Protein AF-A0A257AFG9-F1 (afdb_monomer)

Solvent-accessible surface area (backbone atoms only — not comparable to full-atom values): 6854 Å² total; per-residue (Å²): 114,72,70,58,56,55,50,54,50,52,43,46,53,49,53,32,47,43,55,44,19,36,63,68,8,38,54,65,91,78,52,50,73,76,52,61,79,43,42,66,64,52,46,52,52,43,48,50,68,20,42,78,54,83,36,54,66,54,18,51,54,46,35,23,63,76,58,60,27,62,40,49,69,73,38,42,49,54,32,51,56,48,46,49,53,35,62,75,72,64,41,34,63,63,41,31,51,48,45,60,77,39,40,71,56,45,53,49,54,43,48,51,56,52,51,49,56,52,50,52,56,50,47,60,74,68,70,112

Nearest PDB structures (foldseek):
  2b5u-assembly2_C  TM=2.364E-01  e=3.763E+00  Escherichia coli
  1jch-assembly1_A  TM=2.304E-01  e=6.824E+00  Escherichia coli str. K-12 substr. W3110

Radius of gyration: 15.15 Å; Cα contacts (8 Å, |Δi|>4): 112; chains: 1; bounding box: 41×39×39 Å

Foldseek 3Di:
DVVVVVVLVVLLVLLLLLLLQLVQQAPPVPQDPVCVVCVLVQLLVQLLVLLVQLAPVSSSVSSSVSRVGDGDPVSVVSNVVSSVVCVVVVCGNVSSVSCNVCVVVSSVVSVVVVVVVVVVVVVVVVPD

Mean predicted aligned error: 4.28 Å

pLDDT: mean 92.65, std 9.71, range [48.38, 98.56]

Sequence (128 aa):
MIECEILDEHLREHAVTLINSVWHGINWDNVGSRRRMRIYDEFTNKIRSAAHSGRISKFYDKLCRSMDSNPPELWGKRALDTIKDIEENKYDLDILELILSETQYLVLLMREQNDELKTDKKQQKLGV

Secondary structure (DSSP, 8-state):
-HHHHHHHHHHHHHHHHHHHHHHHHB-GGGS-HHHHTTHHHHHHHHHHHHHTTSSHHHHHHHHHHHHTB---HHHHHHHHHHHHHHHHHT-HHHHHHHHHHHHHHHHHHHHHHHHHHHHHHHHHHTT-

Structure (mmCIF, N/CA/C/O backbone):
data_AF-A0A257AFG9-F1
#
_entry.id   AF-A0A257AFG9-F1
#
loop_
_atom_site.group_PDB
_atom_site.id
_atom_site.type_symbol
_atom_site.label_atom_id
_atom_site.label_alt_id
_atom_site.label_comp_id
_atom_site.label_asym_id
_atom_site.label_entity_id
_atom_site.label_seq_id
_atom_site.pdbx_PDB_ins_code
_atom_site.Cartn_x
_atom_site.Cartn_y
_atom_site.Cartn_z
_atom_site.occupancy
_atom_site.B_iso_or_equiv
_atom_site.auth_seq_id
_atom_site.auth_comp_id
_atom_site.auth_asym_id
_atom_site.auth_atom_id
_atom_site.pdbx_PDB_model_num
ATOM 1 N N . MET A 1 1 ? -22.936 11.730 10.218 1.00 57.38 1 MET A N 1
ATOM 2 C CA . MET A 1 1 ? -22.627 11.700 8.771 1.00 57.38 1 MET A CA 1
ATOM 3 C C . MET A 1 1 ? -21.206 12.193 8.502 1.00 57.38 1 MET A C 1
ATOM 5 O O . MET A 1 1 ? -20.490 11.478 7.833 1.00 57.38 1 MET A O 1
ATOM 9 N N . ILE A 1 2 ? -20.759 13.301 9.116 1.00 62.31 2 ILE A N 1
ATOM 10 C CA . ILE A 1 2 ? -19.368 13.807 9.016 1.00 62.31 2 ILE A CA 1
ATOM 11 C C . ILE A 1 2 ? -18.323 12.839 9.618 1.00 62.31 2 ILE A C 1
ATOM 13 O O . ILE A 1 2 ? -17.244 12.679 9.066 1.00 62.31 2 ILE A O 1
ATOM 17 N N . GLU A 1 3 ? -18.640 12.144 10.717 1.00 63.84 3 GLU A N 1
ATOM 18 C CA . GLU A 1 3 ? -17.696 11.209 11.365 1.00 63.84 3 GLU A CA 1
ATOM 19 C C . GLU A 1 3 ? -17.386 9.954 10.526 1.00 63.84 3 GLU A C 1
ATOM 21 O O . GLU A 1 3 ? -16.277 9.437 10.608 1.00 63.84 3 GLU A O 1
ATOM 26 N N . CYS A 1 4 ? -18.327 9.488 9.693 1.00 66.25 4 CYS A N 1
ATOM 27 C CA . CYS A 1 4 ? -18.098 8.334 8.814 1.00 66.25 4 CYS A CA 1
ATOM 28 C C . CYS A 1 4 ? -17.154 8.680 7.657 1.00 66.25 4 CYS A C 1
ATOM 30 O O . CYS A 1 4 ? -16.260 7.902 7.358 1.00 66.25 4 CYS A O 1
ATOM 32 N N . GLU A 1 5 ? -17.312 9.858 7.046 1.00 70.25 5 GLU A N 1
ATOM 33 C CA . GLU A 1 5 ? -16.459 10.281 5.926 1.00 70.25 5 GLU A CA 1
ATOM 34 C C . GLU A 1 5 ? -14.995 10.472 6.353 1.00 70.25 5 GLU A C 1
ATOM 36 O O . GLU A 1 5 ? -14.085 10.116 5.609 1.00 70.25 5 GLU A O 1
ATOM 41 N N . ILE A 1 6 ? -14.762 10.989 7.566 1.00 75.25 6 ILE A N 1
ATOM 42 C CA . ILE A 1 6 ? -13.410 11.166 8.121 1.00 75.25 6 ILE A CA 1
ATOM 43 C C . ILE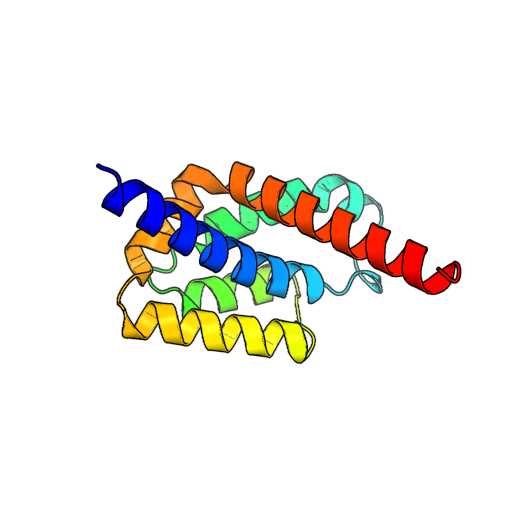 A 1 6 ? -12.748 9.812 8.392 1.00 75.25 6 ILE A C 1
ATOM 45 O O . ILE A 1 6 ? -11.560 9.644 8.115 1.00 75.25 6 ILE A O 1
ATOM 49 N N . LEU A 1 7 ? -13.505 8.852 8.932 1.00 81.19 7 LEU A N 1
ATOM 50 C CA . LEU A 1 7 ? -12.987 7.510 9.176 1.00 81.19 7 LEU A CA 1
ATOM 51 C C . LEU A 1 7 ? -12.582 6.848 7.857 1.00 81.19 7 LEU A C 1
ATOM 53 O O . LEU A 1 7 ? -11.454 6.380 7.750 1.00 81.19 7 LEU A O 1
ATOM 57 N N . ASP A 1 8 ? -13.450 6.877 6.844 1.00 87.62 8 ASP A N 1
ATOM 58 C CA . ASP A 1 8 ? -13.161 6.283 5.536 1.00 87.62 8 ASP A CA 1
ATOM 59 C C . ASP A 1 8 ? -11.896 6.873 4.901 1.00 87.62 8 ASP A C 1
ATOM 61 O O . ASP A 1 8 ? -11.079 6.134 4.352 1.00 87.62 8 ASP A O 1
ATOM 65 N N . GLU A 1 9 ? -11.691 8.188 5.011 1.00 91.62 9 GLU A N 1
ATOM 66 C CA . GLU A 1 9 ? -10.483 8.830 4.491 1.00 91.62 9 GLU A CA 1
ATOM 67 C C . GLU A 1 9 ? -9.218 8.352 5.212 1.00 91.62 9 GLU A C 1
ATOM 69 O O . GLU A 1 9 ? -8.240 7.970 4.571 1.00 91.62 9 GLU A O 1
ATOM 74 N N . HIS A 1 10 ? -9.260 8.252 6.540 1.00 93.44 10 HIS A N 1
ATOM 75 C CA . HIS A 1 10 ? -8.147 7.714 7.321 1.00 93.44 10 HIS A CA 1
ATOM 76 C C . HIS A 1 10 ? -7.827 6.252 6.951 1.00 93.44 10 HIS A C 1
ATOM 78 O O . HIS A 1 10 ? -6.665 5.865 6.796 1.00 93.44 10 HIS A O 1
ATOM 84 N N . LEU A 1 11 ? -8.858 5.424 6.741 1.00 95.31 11 LEU A N 1
ATOM 85 C CA . LEU A 1 11 ? -8.686 4.040 6.291 1.00 95.31 11 LEU A CA 1
ATOM 86 C C . LEU A 1 11 ? -8.074 3.967 4.879 1.00 95.31 11 LEU A C 1
ATOM 88 O O . LEU A 1 11 ? -7.232 3.097 4.622 1.00 95.31 11 LEU A O 1
ATOM 92 N N . ARG A 1 12 ? -8.430 4.892 3.976 1.00 96.50 12 ARG A N 1
ATOM 93 C CA . ARG A 1 12 ? -7.789 5.018 2.655 1.00 96.50 12 ARG A CA 1
ATOM 94 C C . ARG A 1 12 ? -6.326 5.405 2.773 1.00 96.50 12 ARG A C 1
ATOM 96 O O . ARG A 1 12 ? -5.497 4.769 2.125 1.00 96.50 12 ARG A O 1
ATOM 103 N N . GLU A 1 13 ? -5.986 6.394 3.594 1.00 96.31 13 GLU A N 1
ATOM 104 C CA . GLU A 1 13 ? -4.597 6.823 3.807 1.00 96.31 13 GLU A CA 1
ATOM 105 C C . GLU A 1 13 ? -3.721 5.661 4.291 1.00 96.31 13 GLU A C 1
ATOM 107 O O . GLU A 1 13 ? -2.617 5.431 3.778 1.00 96.31 13 GLU A O 1
ATOM 112 N N . HIS A 1 14 ? -4.244 4.862 5.220 1.00 97.94 14 HIS A N 1
ATOM 113 C CA . HIS A 1 14 ? -3.610 3.631 5.672 1.00 97.94 14 HIS A CA 1
ATOM 114 C C . HIS A 1 14 ? -3.428 2.618 4.543 1.00 97.94 14 HIS A C 1
ATOM 116 O O . HIS A 1 14 ? -2.313 2.139 4.313 1.00 97.94 14 HIS A O 1
ATOM 122 N N . ALA A 1 15 ? -4.492 2.315 3.798 1.00 98.00 15 ALA A N 1
ATOM 123 C CA . ALA A 1 15 ? -4.430 1.383 2.679 1.00 98.00 15 ALA A CA 1
ATOM 124 C C . ALA A 1 15 ? -3.401 1.828 1.624 1.00 98.00 15 ALA A C 1
ATOM 126 O O . ALA A 1 15 ? -2.574 1.020 1.186 1.00 98.00 15 ALA A O 1
ATOM 127 N N . VAL A 1 16 ? -3.405 3.117 1.265 1.00 98.00 16 VAL A N 1
ATOM 128 C CA . VAL A 1 16 ? -2.457 3.724 0.323 1.00 98.00 16 VAL A CA 1
ATOM 129 C C . VAL A 1 16 ? -1.029 3.628 0.852 1.00 98.00 16 VAL A C 1
ATOM 131 O O . VAL A 1 16 ? -0.138 3.237 0.100 1.00 98.00 16 VAL A O 1
ATOM 134 N N . THR A 1 17 ? -0.798 3.903 2.138 1.00 98.19 17 THR A N 1
ATOM 135 C CA . THR A 1 17 ? 0.529 3.789 2.767 1.00 98.19 17 THR A CA 1
ATOM 136 C C . THR A 1 17 ? 1.100 2.379 2.627 1.00 98.19 17 THR A C 1
ATOM 138 O O . THR A 1 17 ? 2.254 2.211 2.214 1.00 98.19 17 THR A O 1
ATOM 141 N N . LEU A 1 18 ? 0.285 1.354 2.895 1.00 98.44 18 LEU A N 1
ATOM 142 C CA . LEU A 1 18 ? 0.706 -0.041 2.786 1.00 98.44 18 LEU A CA 1
ATOM 143 C C . LEU A 1 18 ? 1.050 -0.422 1.343 1.00 98.44 18 LEU A C 1
ATOM 145 O O . LEU A 1 18 ? 2.132 -0.960 1.097 1.00 98.44 18 LEU A O 1
ATOM 149 N N . ILE A 1 19 ? 0.181 -0.120 0.373 1.00 98.31 19 ILE A N 1
ATOM 150 C CA . ILE A 1 19 ? 0.454 -0.461 -1.033 1.00 98.31 19 ILE A CA 1
ATOM 151 C C . ILE A 1 19 ? 1.618 0.360 -1.606 1.00 98.31 19 ILE A C 1
ATOM 153 O O . ILE A 1 19 ? 2.402 -0.180 -2.385 1.00 98.31 19 ILE A O 1
ATOM 157 N N . ASN A 1 20 ? 1.803 1.617 -1.186 1.00 97.69 20 ASN A N 1
ATOM 158 C CA . ASN A 1 20 ? 2.951 2.428 -1.596 1.00 97.69 20 ASN A CA 1
ATOM 159 C C . ASN A 1 20 ? 4.263 1.845 -1.087 1.00 97.69 20 ASN A C 1
ATOM 161 O O . ASN A 1 20 ? 5.252 1.841 -1.821 1.00 97.69 20 ASN A O 1
ATOM 165 N N . SER A 1 21 ? 4.278 1.341 0.147 1.00 98.25 21 SER A N 1
ATOM 166 C CA . SER A 1 21 ? 5.458 0.670 0.682 1.00 98.25 21 SER A CA 1
ATOM 167 C C . SER A 1 21 ? 5.856 -0.520 -0.192 1.00 98.25 21 SER A C 1
ATOM 169 O O . SER A 1 21 ? 7.011 -0.617 -0.611 1.00 98.25 21 SER A O 1
ATOM 171 N N . VAL A 1 22 ? 4.885 -1.363 -0.576 1.00 98.31 22 VAL A N 1
ATOM 172 C CA . VAL A 1 22 ? 5.140 -2.473 -1.508 1.00 98.31 22 VAL A CA 1
ATOM 173 C C . VAL A 1 22 ? 5.625 -1.963 -2.863 1.00 98.31 22 VAL A C 1
ATOM 175 O O . VAL A 1 22 ? 6.603 -2.468 -3.403 1.00 98.31 22 VAL A O 1
ATOM 178 N N . TRP A 1 23 ? 4.977 -0.944 -3.425 1.00 97.81 23 TRP A N 1
ATOM 179 C CA . TRP A 1 23 ? 5.349 -0.398 -4.730 1.00 97.81 23 TRP A CA 1
ATOM 180 C C . TRP A 1 23 ? 6.818 0.048 -4.788 1.00 97.81 23 TRP A C 1
ATOM 182 O O . TRP A 1 23 ? 7.531 -0.232 -5.756 1.00 97.81 23 TRP A O 1
ATOM 192 N N . HIS A 1 24 ? 7.294 0.695 -3.724 1.00 96.81 24 HIS A N 1
ATOM 193 C CA . HIS A 1 24 ? 8.682 1.139 -3.604 1.00 96.81 24 HIS A CA 1
ATOM 194 C C . HIS A 1 24 ? 9.672 0.015 -3.297 1.00 96.81 24 HIS A C 1
ATOM 196 O O . HIS A 1 24 ? 10.872 0.207 -3.485 1.00 96.81 24 HIS A O 1
ATOM 202 N N . GLY A 1 25 ? 9.191 -1.139 -2.836 1.00 97.06 25 GLY A N 1
ATOM 203 C CA . GLY A 1 25 ? 10.005 -2.327 -2.618 1.00 97.06 25 GLY A CA 1
ATOM 204 C C . GLY A 1 25 ? 10.190 -3.206 -3.849 1.00 97.06 25 GLY A C 1
ATOM 205 O O . GLY A 1 25 ? 11.039 -4.095 -3.818 1.00 97.06 25 GLY A O 1
ATOM 206 N N . ILE A 1 26 ? 9.431 -2.989 -4.929 1.00 96.50 26 ILE A N 1
ATOM 207 C CA . ILE A 1 26 ? 9.569 -3.769 -6.165 1.00 96.50 26 ILE A CA 1
ATOM 208 C C . ILE A 1 26 ? 10.993 -3.625 -6.713 1.00 96.50 26 ILE A C 1
ATOM 210 O O . ILE A 1 26 ? 11.486 -2.517 -6.935 1.00 96.50 26 ILE A O 1
ATOM 214 N N . ASN A 1 27 ? 11.636 -4.756 -7.006 1.00 92.06 27 ASN A N 1
ATOM 215 C CA . ASN A 1 27 ? 12.932 -4.777 -7.675 1.00 92.06 27 ASN A CA 1
ATOM 216 C C . ASN A 1 27 ? 12.788 -4.443 -9.172 1.00 92.06 27 ASN A C 1
ATOM 218 O O . ASN A 1 27 ? 12.753 -5.328 -10.031 1.00 92.06 27 ASN A O 1
ATOM 222 N N . TRP A 1 28 ? 12.683 -3.148 -9.484 1.00 92.62 28 TRP A N 1
ATOM 223 C CA . TRP A 1 28 ? 12.442 -2.629 -10.835 1.00 92.62 28 TRP A CA 1
ATOM 224 C C . TRP A 1 28 ? 13.511 -3.014 -11.866 1.00 92.62 28 TRP A C 1
ATOM 226 O O . TRP A 1 28 ? 13.183 -3.115 -13.055 1.00 92.62 28 TRP A O 1
ATOM 236 N N . ASP A 1 29 ? 14.741 -3.283 -11.424 1.00 90.56 29 ASP A N 1
ATOM 237 C CA . ASP A 1 29 ? 15.849 -3.716 -12.285 1.00 90.56 29 ASP A CA 1
ATOM 238 C C . ASP A 1 29 ? 15.581 -5.102 -12.889 1.00 90.56 29 ASP A C 1
ATOM 240 O O . ASP A 1 29 ? 15.896 -5.355 -14.053 1.00 90.56 29 ASP A O 1
ATOM 244 N N . ASN A 1 30 ? 14.886 -5.965 -12.143 1.00 90.12 30 ASN A N 1
ATOM 245 C CA . ASN A 1 30 ? 14.511 -7.313 -12.572 1.00 90.12 30 ASN A CA 1
ATOM 246 C C . ASN A 1 30 ? 13.140 -7.383 -13.270 1.00 90.12 30 ASN A C 1
ATOM 248 O O . ASN A 1 30 ? 12.744 -8.435 -13.782 1.00 90.12 30 ASN A O 1
ATOM 252 N N . VAL A 1 31 ? 12.389 -6.278 -13.338 1.00 92.50 31 VAL A N 1
ATOM 253 C CA . VAL A 1 31 ? 11.086 -6.250 -14.020 1.00 92.50 31 VAL A CA 1
ATOM 254 C C . VAL A 1 31 ? 11.290 -6.070 -15.525 1.00 92.50 31 VAL A C 1
ATOM 256 O O . VAL A 1 31 ? 11.547 -4.974 -16.003 1.00 92.50 31 VAL A O 1
ATOM 259 N N . GLY A 1 32 ? 11.112 -7.127 -16.319 1.00 93.75 32 GLY A N 1
ATOM 260 C CA . GLY A 1 32 ? 11.222 -7.041 -17.783 1.00 93.75 32 GLY A CA 1
ATOM 261 C C . GLY A 1 32 ? 10.249 -6.039 -18.437 1.00 93.75 32 GLY A C 1
ATOM 262 O O . GLY A 1 32 ? 9.163 -5.764 -17.923 1.00 93.75 32 GLY A O 1
ATOM 263 N N . SER A 1 33 ? 10.595 -5.528 -19.626 1.00 92.69 33 SER A N 1
ATOM 264 C CA . SER A 1 33 ? 9.813 -4.501 -20.350 1.00 92.69 33 SER A CA 1
ATOM 265 C C . SER A 1 33 ? 8.347 -4.882 -20.588 1.00 92.69 33 SER A C 1
ATOM 267 O O . SER A 1 33 ? 7.461 -4.048 -20.411 1.00 92.69 33 SER A O 1
ATOM 269 N N . ARG A 1 34 ? 8.067 -6.150 -20.920 1.00 92.88 34 ARG A N 1
ATOM 270 C CA . ARG A 1 34 ? 6.691 -6.653 -21.086 1.00 92.88 34 ARG A CA 1
ATOM 271 C C . ARG A 1 34 ? 5.876 -6.586 -19.797 1.00 92.88 34 ARG A C 1
ATOM 273 O O . ARG A 1 34 ? 4.706 -6.223 -19.852 1.00 92.88 34 ARG A O 1
ATOM 280 N N . ARG A 1 35 ? 6.493 -6.914 -18.657 1.00 93.75 35 ARG A N 1
ATOM 281 C CA . ARG A 1 35 ? 5.848 -6.843 -17.341 1.00 93.75 35 ARG A CA 1
ATOM 282 C C . ARG A 1 35 ? 5.600 -5.389 -16.948 1.00 93.75 35 ARG A C 1
ATOM 284 O O . ARG A 1 35 ? 4.494 -5.071 -16.536 1.00 93.75 35 ARG A O 1
ATOM 291 N N . ARG A 1 36 ? 6.561 -4.487 -17.198 1.00 94.00 36 ARG A N 1
ATOM 292 C CA . ARG A 1 36 ? 6.399 -3.040 -16.952 1.00 94.00 36 ARG A CA 1
ATOM 293 C C . ARG A 1 36 ? 5.161 -2.445 -17.627 1.00 94.00 36 ARG A C 1
ATOM 295 O O . ARG A 1 36 ? 4.480 -1.642 -17.008 1.00 94.00 36 ARG A O 1
ATOM 302 N N . MET A 1 37 ? 4.824 -2.870 -18.846 1.00 93.06 37 MET A N 1
ATOM 303 C CA . MET A 1 37 ? 3.618 -2.385 -19.539 1.00 93.06 37 MET A CA 1
ATOM 304 C C . MET A 1 37 ? 2.303 -2.778 -18.849 1.00 93.06 37 MET A C 1
ATOM 306 O O . MET A 1 37 ? 1.295 -2.117 -19.061 1.00 93.06 37 MET A O 1
ATOM 310 N N . ARG A 1 38 ? 2.302 -3.853 -18.053 1.00 95.81 38 ARG A N 1
ATOM 311 C CA . ARG A 1 38 ? 1.110 -4.413 -17.392 1.00 95.81 38 ARG A CA 1
ATOM 312 C C . ARG A 1 38 ? 1.202 -4.365 -15.868 1.00 95.81 38 ARG A C 1
ATOM 314 O O . ARG A 1 38 ? 0.377 -4.967 -15.190 1.00 95.81 38 ARG A O 1
ATOM 321 N N . ILE A 1 39 ? 2.213 -3.686 -15.322 1.00 95.50 39 ILE A N 1
ATOM 322 C CA . ILE A 1 39 ? 2.544 -3.789 -13.898 1.00 95.50 39 ILE A CA 1
ATOM 323 C C . ILE A 1 39 ? 1.438 -3.222 -13.012 1.00 95.50 39 ILE A C 1
ATOM 325 O O . ILE A 1 39 ? 1.197 -3.760 -11.943 1.00 95.50 39 ILE A O 1
ATOM 329 N N . TYR A 1 40 ? 0.730 -2.184 -13.465 1.00 95.81 40 TYR A N 1
ATOM 330 C CA . TYR A 1 40 ? -0.402 -1.630 -12.726 1.00 95.81 40 TYR A CA 1
ATOM 331 C C . TYR A 1 40 ? -1.569 -2.616 -12.659 1.00 95.81 40 TYR A C 1
ATOM 333 O O . TYR A 1 40 ? -2.080 -2.860 -11.571 1.00 95.81 40 TYR A O 1
ATOM 341 N N . ASP A 1 41 ? -1.927 -3.251 -13.779 1.00 96.31 41 ASP A N 1
ATOM 342 C CA . ASP A 1 41 ? -2.982 -4.272 -13.806 1.00 96.31 41 ASP A CA 1
ATOM 343 C C . ASP A 1 41 ? -2.598 -5.488 -12.955 1.00 96.31 41 ASP A C 1
ATOM 345 O O . ASP A 1 41 ? -3.413 -6.031 -12.206 1.00 96.31 41 ASP A O 1
ATOM 349 N N . GLU A 1 42 ? -1.335 -5.917 -13.046 1.00 97.00 42 GLU A N 1
ATOM 350 C CA . GLU A 1 42 ? -0.788 -6.969 -12.193 1.00 97.00 42 GLU A CA 1
ATOM 351 C C . GLU A 1 42 ? -0.921 -6.581 -10.717 1.00 97.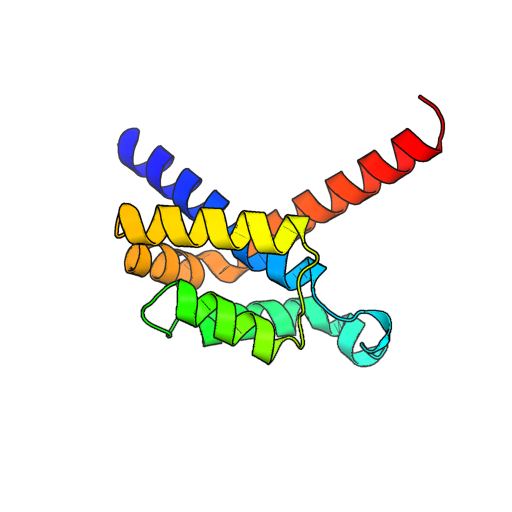00 42 GLU A C 1
ATOM 353 O O . GLU A 1 42 ? -1.481 -7.346 -9.934 1.00 97.00 42 GLU A O 1
ATOM 358 N N . PHE A 1 43 ? -0.476 -5.378 -10.354 1.00 97.88 43 PHE A N 1
ATOM 359 C CA . PHE A 1 43 ? -0.480 -4.884 -8.985 1.00 97.88 43 PHE A CA 1
ATOM 360 C C . PHE A 1 43 ? -1.897 -4.782 -8.413 1.00 97.88 43 PHE A C 1
ATOM 362 O O . PHE A 1 43 ? -2.155 -5.326 -7.342 1.00 97.88 43 PHE A O 1
ATOM 369 N N . THR A 1 44 ? -2.848 -4.203 -9.154 1.00 97.94 44 T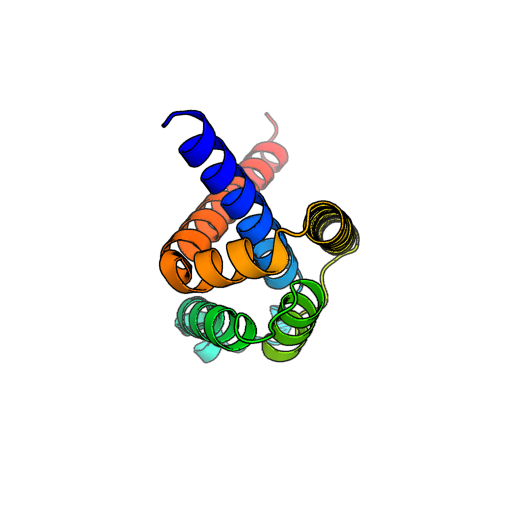HR A N 1
ATOM 370 C CA . THR A 1 44 ? -4.268 -4.151 -8.764 1.00 97.94 44 THR A CA 1
ATOM 371 C C . THR A 1 44 ? -4.833 -5.548 -8.496 1.00 97.94 44 THR A C 1
ATOM 373 O O . THR A 1 44 ? -5.509 -5.766 -7.489 1.00 97.94 44 THR A O 1
ATOM 376 N N . ASN A 1 45 ? -4.523 -6.528 -9.349 1.00 97.88 45 ASN A N 1
ATOM 377 C CA . ASN A 1 45 ? -4.975 -7.906 -9.152 1.00 97.88 45 ASN A CA 1
ATOM 378 C C . ASN A 1 45 ? -4.326 -8.570 -7.928 1.00 97.88 45 ASN A C 1
ATOM 380 O O . ASN A 1 45 ? -4.991 -9.313 -7.200 1.00 97.88 45 ASN A O 1
ATOM 384 N N . LYS A 1 46 ? -3.038 -8.304 -7.674 1.00 98.25 46 LYS A N 1
ATOM 385 C CA . LYS A 1 46 ? -2.341 -8.814 -6.486 1.00 98.25 46 LYS A CA 1
ATOM 386 C C . LYS A 1 46 ? -2.877 -8.204 -5.196 1.00 98.25 46 LYS A C 1
ATOM 388 O O . LYS A 1 46 ? -3.075 -8.959 -4.247 1.00 98.25 46 LYS A O 1
ATOM 393 N N . ILE A 1 47 ? -3.187 -6.905 -5.178 1.00 98.44 47 ILE A N 1
ATOM 394 C CA . ILE A 1 47 ? -3.823 -6.240 -4.031 1.00 98.44 47 ILE A CA 1
ATOM 395 C C . ILE A 1 47 ? -5.156 -6.923 -3.704 1.00 98.44 47 ILE A C 1
ATOM 397 O O . ILE A 1 47 ? -5.327 -7.404 -2.584 1.00 98.44 47 ILE A O 1
ATOM 401 N N . ARG A 1 48 ? -6.058 -7.071 -4.688 1.00 97.44 48 ARG A N 1
ATOM 402 C CA . ARG A 1 48 ? -7.354 -7.754 -4.486 1.00 97.44 48 ARG A CA 1
ATOM 403 C C . ARG A 1 48 ? -7.182 -9.167 -3.940 1.00 97.44 48 ARG A C 1
ATOM 405 O O . ARG A 1 48 ? -7.805 -9.545 -2.955 1.00 97.44 48 ARG A O 1
ATOM 412 N N . SER A 1 49 ? -6.294 -9.953 -4.549 1.00 97.69 49 SER A N 1
ATOM 413 C CA . SER A 1 49 ? -6.041 -11.330 -4.110 1.00 97.69 49 SER A CA 1
ATOM 414 C C . SER A 1 49 ? -5.444 -11.407 -2.698 1.00 97.69 49 SER A C 1
ATOM 416 O O . SER A 1 49 ? -5.704 -12.362 -1.955 1.00 97.69 49 SER A O 1
ATOM 418 N N . ALA A 1 50 ? -4.627 -10.427 -2.311 1.00 98.19 50 ALA A N 1
ATOM 419 C CA . ALA A 1 50 ? -4.048 -10.357 -0.979 1.00 98.19 50 ALA A CA 1
ATOM 420 C C . ALA A 1 50 ? -5.083 -9.968 0.085 1.00 98.19 50 ALA A C 1
ATOM 422 O O . ALA A 1 50 ? -4.998 -10.488 1.196 1.00 98.19 50 ALA A O 1
ATOM 423 N N . ALA A 1 51 ? -6.060 -9.117 -0.252 1.00 97.81 51 ALA A N 1
ATOM 424 C CA . ALA A 1 51 ? -7.028 -8.548 0.693 1.00 97.81 51 ALA A CA 1
ATOM 425 C C . ALA A 1 51 ? -7.957 -9.590 1.344 1.00 97.81 51 ALA A C 1
ATOM 427 O O . ALA A 1 51 ? -8.464 -9.391 2.442 1.00 97.81 51 ALA A O 1
ATOM 428 N N . HIS A 1 52 ? -8.090 -10.777 0.750 1.00 96.25 52 HIS A N 1
ATOM 429 C CA . HIS A 1 52 ? -8.806 -11.908 1.354 1.00 96.25 52 HIS A CA 1
ATOM 430 C C . HIS A 1 52 ? -8.042 -12.607 2.507 1.00 96.25 52 HIS A C 1
ATOM 432 O O . HIS A 1 52 ? -8.333 -13.756 2.836 1.00 96.25 52 HIS A O 1
ATOM 438 N N . SER A 1 53 ? -7.023 -11.977 3.102 1.00 93.56 53 SER A N 1
ATOM 439 C CA . SER A 1 53 ? -6.187 -12.561 4.165 1.00 93.56 53 SER A CA 1
ATOM 440 C C . SER A 1 53 ? -6.855 -12.602 5.547 1.00 93.56 53 SER A C 1
ATOM 442 O O . SER A 1 53 ? -6.410 -13.368 6.408 1.00 93.56 53 SER A O 1
ATOM 444 N N . GLY A 1 54 ? -7.863 -11.753 5.778 1.00 91.88 54 GLY A N 1
ATOM 445 C CA . GLY A 1 54 ? -8.560 -11.586 7.060 1.00 91.88 54 GLY A CA 1
ATOM 446 C C . GLY A 1 54 ? -7.745 -10.917 8.176 1.00 91.88 54 GLY A C 1
ATOM 447 O O . GLY A 1 54 ? -8.238 -10.817 9.294 1.00 91.88 54 GLY A O 1
ATOM 448 N N . ARG A 1 55 ? -6.498 -10.506 7.904 1.00 96.75 55 ARG A N 1
ATOM 449 C CA . ARG A 1 55 ? -5.645 -9.685 8.787 1.00 96.75 55 ARG A CA 1
ATOM 450 C C . ARG A 1 55 ? -4.745 -8.787 7.953 1.00 96.75 55 ARG A C 1
ATOM 452 O O . ARG A 1 55 ? -4.199 -9.257 6.944 1.00 96.75 55 ARG A O 1
ATOM 459 N N . ILE A 1 56 ? -4.536 -7.552 8.391 1.00 98.00 56 ILE A N 1
ATOM 460 C CA . ILE A 1 56 ? -3.798 -6.555 7.617 1.00 98.00 56 ILE A CA 1
ATOM 461 C C . ILE A 1 56 ? -2.311 -6.906 7.477 1.00 98.00 56 ILE A C 1
ATOM 463 O O . ILE A 1 56 ? -1.758 -6.832 6.379 1.00 98.00 56 ILE A O 1
ATOM 467 N N . SER A 1 57 ? -1.683 -7.423 8.535 1.00 97.88 57 SER A N 1
ATOM 468 C CA . SER A 1 57 ? -0.295 -7.908 8.508 1.00 97.88 57 SER A CA 1
ATOM 469 C C . SER A 1 57 ? -0.106 -9.036 7.487 1.00 97.88 57 SER A C 1
ATOM 471 O O . SER A 1 57 ? 0.805 -9.005 6.658 1.00 97.88 57 SER A O 1
ATOM 473 N N . LYS A 1 58 ? -1.042 -9.994 7.446 1.00 98.31 58 LYS A N 1
ATOM 474 C CA . LYS A 1 58 ? -1.041 -11.071 6.440 1.00 98.31 58 LYS A CA 1
ATOM 475 C C . LYS A 1 58 ? -1.292 -10.562 5.021 1.00 98.31 58 LYS A C 1
ATOM 477 O O . LYS A 1 58 ? -0.757 -11.142 4.076 1.00 98.31 58 LYS A O 1
ATOM 482 N N . PHE A 1 59 ? -2.129 -9.536 4.862 1.00 98.56 59 PHE A N 1
ATOM 483 C CA . PHE A 1 59 ? -2.352 -8.883 3.571 1.00 98.56 59 PHE A CA 1
ATOM 484 C C . PHE A 1 59 ? -1.038 -8.302 3.048 1.00 98.56 59 PHE A C 1
ATOM 486 O O . PHE A 1 59 ? -0.626 -8.634 1.935 1.00 98.56 59 PHE A O 1
ATOM 493 N N . TYR A 1 60 ? -0.357 -7.513 3.879 1.00 98.56 60 TYR A N 1
ATOM 494 C CA . TYR A 1 60 ? 0.893 -6.855 3.524 1.00 98.56 60 TYR A CA 1
ATOM 495 C C . TYR A 1 60 ? 1.990 -7.866 3.166 1.00 98.56 60 TYR A C 1
ATOM 497 O O . TYR A 1 60 ? 2.569 -7.791 2.082 1.00 98.56 60 TYR A O 1
ATOM 505 N N . ASP A 1 61 ? 2.195 -8.890 4.000 1.00 98.38 61 ASP A N 1
ATOM 506 C CA . ASP A 1 61 ? 3.169 -9.958 3.742 1.00 98.38 61 ASP A CA 1
ATOM 507 C C . ASP A 1 61 ? 2.897 -10.693 2.425 1.00 98.38 61 ASP A C 1
ATOM 509 O O . ASP A 1 61 ? 3.809 -10.967 1.636 1.00 98.38 61 ASP A O 1
ATOM 513 N N . LYS A 1 62 ? 1.627 -11.031 2.170 1.00 98.38 62 LYS A N 1
ATOM 514 C CA . LYS A 1 62 ? 1.218 -11.727 0.947 1.00 98.38 62 LYS A CA 1
ATOM 515 C C . LYS A 1 62 ? 1.437 -10.846 -0.279 1.00 98.38 62 LYS A C 1
ATOM 517 O O . LYS A 1 62 ? 1.907 -11.349 -1.301 1.00 98.38 62 LYS A O 1
ATOM 522 N N . LEU A 1 63 ? 1.136 -9.553 -0.175 1.00 98.44 63 LEU A N 1
ATOM 523 C CA . LEU A 1 63 ? 1.323 -8.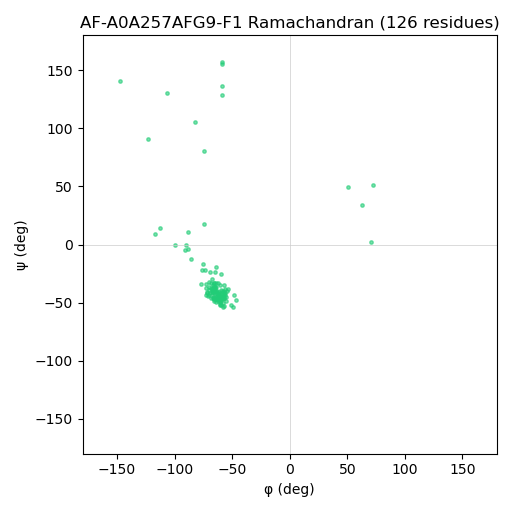601 -1.258 1.00 98.44 63 LEU A CA 1
ATOM 524 C C . LEU A 1 63 ? 2.815 -8.415 -1.581 1.00 98.44 63 LEU A C 1
ATOM 526 O O . LEU A 1 63 ? 3.186 -8.609 -2.741 1.00 98.44 63 LEU A O 1
ATOM 530 N N . CYS A 1 64 ? 3.666 -8.181 -0.573 1.00 98.19 64 CYS A N 1
ATOM 531 C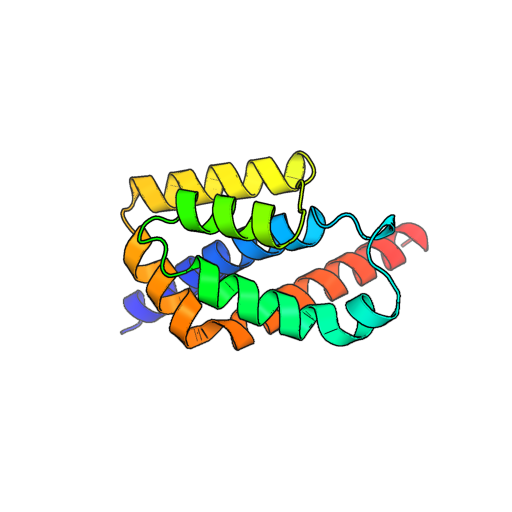 CA . CYS A 1 64 ? 5.128 -8.109 -0.715 1.00 98.19 64 CYS A CA 1
ATOM 532 C C . CYS A 1 64 ? 5.695 -9.328 -1.449 1.00 98.19 64 CYS A C 1
ATOM 534 O O . CYS A 1 64 ? 6.375 -9.182 -2.464 1.00 98.19 64 CYS A O 1
ATOM 536 N N . ARG A 1 65 ? 5.345 -10.540 -0.998 1.00 97.44 65 ARG A N 1
ATOM 537 C CA . ARG A 1 65 ? 5.791 -11.790 -1.639 1.00 97.44 65 ARG A CA 1
ATOM 538 C C . ARG A 1 65 ? 5.302 -11.909 -3.077 1.00 97.44 65 ARG A C 1
ATOM 540 O O . ARG A 1 65 ? 6.053 -12.316 -3.954 1.00 97.44 65 ARG A O 1
ATOM 547 N N . SER A 1 66 ? 4.041 -11.563 -3.331 1.00 96.50 66 SER A N 1
ATOM 548 C CA . SER A 1 66 ? 3.445 -11.705 -4.662 1.00 96.50 66 SER A CA 1
ATOM 549 C C . SER A 1 66 ? 4.016 -10.741 -5.703 1.00 96.50 66 SER A C 1
ATOM 551 O O . SER A 1 66 ? 3.937 -11.034 -6.896 1.00 96.50 66 SER A O 1
ATOM 553 N N . MET A 1 67 ? 4.577 -9.619 -5.245 1.00 96.3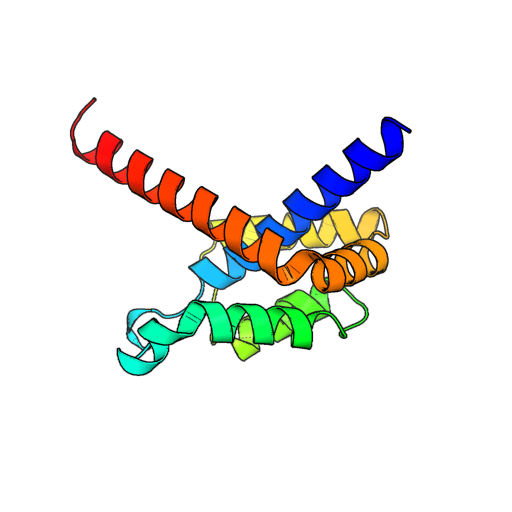8 67 MET A N 1
ATOM 554 C CA . MET A 1 67 ? 5.191 -8.590 -6.079 1.00 96.38 67 MET A CA 1
ATOM 555 C C . MET A 1 67 ? 6.716 -8.676 -6.133 1.00 96.38 67 MET A C 1
ATOM 557 O O . MET A 1 67 ? 7.316 -7.882 -6.854 1.00 96.38 67 MET A O 1
ATOM 561 N N . ASP A 1 68 ? 7.324 -9.639 -5.430 1.00 95.19 68 ASP A N 1
ATOM 562 C CA . ASP A 1 68 ? 8.777 -9.716 -5.230 1.00 95.19 68 ASP A CA 1
ATOM 563 C C . ASP A 1 68 ? 9.339 -8.376 -4.723 1.00 95.19 68 ASP A C 1
ATOM 565 O O . ASP A 1 68 ? 10.246 -7.770 -5.296 1.00 95.19 68 ASP A O 1
ATOM 569 N N . SER A 1 69 ? 8.682 -7.857 -3.683 1.00 96.88 69 SER A N 1
ATOM 570 C CA . SER A 1 69 ? 8.950 -6.543 -3.115 1.00 96.88 69 SER A CA 1
ATOM 571 C C . SER A 1 69 ? 9.667 -6.655 -1.775 1.00 96.88 69 SER A C 1
ATOM 573 O O . SER A 1 69 ? 9.182 -7.322 -0.859 1.00 96.88 69 SER A O 1
ATOM 575 N N . ASN A 1 70 ? 10.761 -5.907 -1.642 1.00 96.62 70 ASN A N 1
ATOM 576 C CA . ASN A 1 70 ? 11.486 -5.679 -0.399 1.00 96.62 70 ASN A CA 1
ATOM 577 C C . ASN A 1 70 ? 11.569 -4.165 -0.112 1.00 96.62 70 ASN A C 1
ATOM 579 O O . ASN A 1 70 ? 12.481 -3.499 -0.610 1.00 96.62 70 ASN A O 1
ATOM 583 N N . PRO A 1 71 ? 10.599 -3.596 0.628 1.00 95.44 71 PRO A N 1
ATOM 584 C CA . PRO A 1 71 ? 10.511 -2.155 0.854 1.00 95.44 71 PRO A CA 1
ATOM 585 C C . PRO A 1 71 ? 11.765 -1.574 1.528 1.00 95.44 71 PRO A C 1
ATOM 587 O O . PRO A 1 71 ? 12.252 -2.151 2.502 1.00 95.44 71 PRO A O 1
ATOM 590 N N . PRO A 1 72 ? 12.280 -0.415 1.068 1.00 95.00 72 PRO A N 1
ATOM 591 C CA . PRO A 1 72 ? 13.367 0.289 1.746 1.00 95.00 72 PRO A CA 1
ATOM 592 C C . PRO A 1 72 ? 12.994 0.670 3.182 1.00 95.00 72 PRO A C 1
ATOM 594 O O . PRO A 1 72 ? 11.817 0.863 3.477 1.00 95.00 72 PRO A O 1
ATOM 597 N N . GLU A 1 73 ? 13.991 0.882 4.045 1.00 94.81 73 GLU A N 1
ATOM 598 C CA . GLU A 1 73 ? 13.808 1.114 5.490 1.00 94.81 73 GLU A CA 1
ATOM 599 C C . GLU A 1 73 ? 12.712 2.138 5.825 1.00 94.81 73 GLU A C 1
ATOM 601 O O . GLU A 1 73 ? 11.831 1.850 6.631 1.00 94.81 73 GLU A O 1
ATOM 606 N N . LEU A 1 74 ? 12.709 3.304 5.168 1.00 95.12 74 LEU A N 1
ATOM 607 C CA . LEU A 1 74 ? 11.708 4.349 5.412 1.00 95.12 74 LEU A CA 1
ATOM 608 C C . LEU A 1 74 ? 10.276 3.878 5.105 1.00 95.12 74 LEU A C 1
ATOM 610 O O . LEU A 1 74 ? 9.358 4.148 5.877 1.00 95.12 74 LEU A O 1
ATOM 614 N N . TRP A 1 75 ? 10.087 3.192 3.979 1.00 96.12 75 TRP A N 1
ATOM 615 C CA . TRP A 1 75 ? 8.783 2.692 3.542 1.00 96.12 75 TRP A CA 1
ATOM 616 C C . TRP A 1 75 ? 8.332 1.504 4.388 1.00 96.12 75 TRP A C 1
ATOM 618 O O . TRP A 1 75 ? 7.195 1.481 4.854 1.00 96.12 75 TRP A O 1
ATOM 628 N N . GLY A 1 76 ? 9.253 0.577 4.663 1.00 96.25 76 GLY A N 1
ATOM 629 C CA . GLY A 1 76 ? 9.017 -0.563 5.539 1.00 96.25 76 GLY A CA 1
ATOM 630 C C . GLY A 1 76 ? 8.616 -0.128 6.945 1.00 96.25 76 GLY A C 1
ATOM 631 O O . GLY A 1 76 ? 7.619 -0.618 7.463 1.00 96.25 76 GLY A O 1
ATOM 632 N N . LYS A 1 77 ? 9.325 0.844 7.534 1.00 97.50 77 LYS A N 1
ATOM 633 C CA . LYS A 1 77 ? 8.988 1.388 8.855 1.00 97.50 77 LYS A CA 1
ATOM 634 C C . LYS A 1 77 ? 7.596 2.017 8.871 1.00 97.50 77 LYS A C 1
ATOM 636 O O . LYS A 1 77 ? 6.800 1.659 9.728 1.00 97.50 77 LYS A O 1
ATOM 641 N N . ARG A 1 78 ? 7.283 2.889 7.903 1.00 97.12 78 ARG A N 1
ATOM 642 C CA . ARG A 1 78 ? 5.944 3.499 7.789 1.00 97.12 78 ARG A CA 1
ATOM 643 C C . ARG A 1 78 ? 4.848 2.440 7.709 1.00 97.12 78 ARG A C 1
ATOM 645 O O . ARG A 1 78 ? 3.861 2.548 8.418 1.00 97.12 78 ARG A O 1
ATOM 652 N N . ALA A 1 79 ? 5.042 1.398 6.902 1.00 97.94 79 ALA A N 1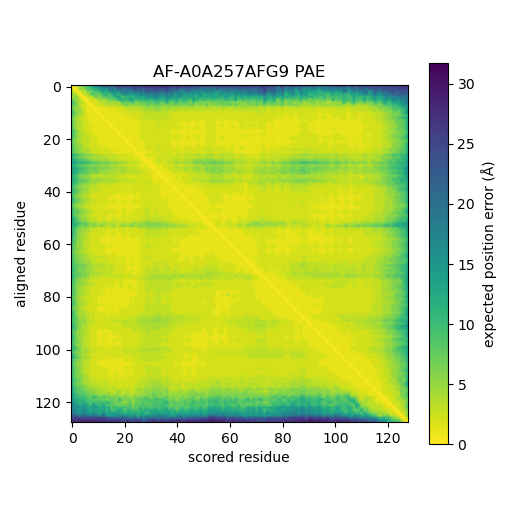
ATOM 653 C CA . ALA A 1 79 ? 4.071 0.315 6.802 1.00 97.94 79 ALA A CA 1
ATOM 654 C C . ALA A 1 79 ? 3.903 -0.458 8.118 1.00 97.94 79 ALA A C 1
ATOM 656 O O . ALA A 1 79 ? 2.779 -0.795 8.471 1.00 97.94 79 ALA A O 1
ATOM 657 N N . LEU A 1 80 ? 4.987 -0.723 8.855 1.00 98.06 80 LEU A N 1
ATOM 658 C CA . LEU A 1 80 ? 4.912 -1.386 10.161 1.00 98.06 80 LEU A CA 1
ATOM 659 C C . LEU A 1 80 ? 4.195 -0.524 11.206 1.00 98.06 80 LEU A C 1
ATOM 661 O O . LEU A 1 80 ? 3.369 -1.049 11.948 1.00 98.06 80 LEU A O 1
ATOM 665 N N . ASP A 1 81 ? 4.472 0.781 11.231 1.00 98.25 81 ASP A N 1
ATOM 666 C CA . ASP A 1 81 ? 3.789 1.731 12.114 1.00 98.25 81 ASP A CA 1
ATOM 667 C C . ASP A 1 81 ? 2.283 1.788 11.781 1.00 98.25 81 ASP A C 1
ATOM 669 O O . ASP A 1 81 ? 1.451 1.690 12.680 1.00 98.25 81 ASP A O 1
ATOM 673 N N . THR A 1 82 ? 1.920 1.832 10.492 1.00 98.19 82 THR A N 1
ATOM 674 C CA . THR A 1 82 ? 0.521 1.769 10.032 1.00 98.19 82 THR A CA 1
ATOM 675 C C . THR A 1 82 ? -0.155 0.442 10.384 1.00 98.19 82 THR A C 1
ATOM 677 O O . THR A 1 82 ? -1.276 0.447 10.876 1.00 98.19 82 THR A O 1
ATOM 680 N N . ILE A 1 83 ? 0.501 -0.707 10.174 1.00 98.38 83 ILE A N 1
ATOM 681 C CA . ILE A 1 83 ? -0.049 -2.022 10.557 1.00 98.38 83 ILE A CA 1
ATOM 682 C C . ILE A 1 83 ? -0.346 -2.057 12.054 1.00 98.38 83 ILE A C 1
ATOM 684 O O . ILE A 1 83 ? -1.414 -2.515 12.450 1.00 98.38 83 ILE A O 1
ATOM 688 N N . LYS A 1 84 ? 0.582 -1.553 12.872 1.00 98.12 84 LYS A N 1
ATOM 689 C CA . LYS A 1 84 ? 0.409 -1.497 14.320 1.00 98.12 84 LYS A CA 1
ATOM 690 C C . LYS A 1 84 ? -0.811 -0.659 14.704 1.00 98.12 84 LYS A C 1
ATOM 692 O O . LYS A 1 84 ? -1.617 -1.131 15.498 1.00 98.12 84 LYS A O 1
ATOM 697 N N . ASP A 1 85 ? -0.968 0.531 14.127 1.00 97.56 85 ASP A N 1
ATOM 698 C CA . ASP A 1 85 ? -2.124 1.389 14.410 1.00 97.56 85 ASP A CA 1
ATOM 699 C C . ASP A 1 85 ? -3.456 0.717 14.022 1.00 97.56 85 ASP A C 1
ATOM 701 O O . ASP A 1 85 ? -4.410 0.710 14.800 1.00 97.56 85 ASP A O 1
ATOM 705 N N . ILE A 1 86 ? -3.504 0.056 12.862 1.00 97.38 86 ILE A N 1
ATOM 706 C CA . ILE A 1 86 ? -4.689 -0.686 12.406 1.00 97.38 86 ILE A CA 1
ATOM 707 C C . ILE A 1 86 ? -5.049 -1.811 13.379 1.00 97.38 86 ILE A C 1
ATOM 709 O O . ILE A 1 86 ? -6.219 -1.960 13.736 1.00 97.38 86 ILE A O 1
ATOM 713 N N . GLU A 1 87 ? -4.058 -2.598 13.807 1.00 96.75 87 GLU A N 1
ATOM 714 C CA . GLU A 1 87 ? -4.262 -3.730 14.716 1.00 96.75 87 GLU A CA 1
ATOM 715 C C . GLU A 1 87 ? -4.665 -3.256 16.129 1.00 96.75 87 GLU A C 1
ATOM 717 O O . GLU A 1 87 ? -5.532 -3.867 16.761 1.00 96.75 87 GLU A O 1
ATOM 722 N N . GLU A 1 88 ? -4.097 -2.147 16.620 1.00 96.94 88 GLU A N 1
ATOM 723 C CA . GLU A 1 88 ? -4.448 -1.544 17.916 1.00 96.94 88 GLU A CA 1
ATOM 724 C C . GLU A 1 88 ? -5.887 -1.007 17.930 1.00 96.94 88 GLU A C 1
ATOM 726 O O . GLU A 1 88 ? -6.620 -1.222 18.902 1.00 96.94 88 GLU A O 1
ATOM 731 N N . ASN A 1 89 ? -6.322 -0.384 16.832 1.00 95.75 89 ASN A N 1
ATOM 732 C CA . ASN A 1 89 ? -7.676 0.151 16.687 1.00 95.75 89 ASN A CA 1
ATOM 733 C C . ASN A 1 89 ? -8.699 -0.865 16.142 1.00 95.75 89 ASN A C 1
ATOM 735 O O . ASN A 1 89 ? -9.893 -0.574 16.109 1.00 95.75 89 ASN A O 1
ATOM 739 N N . LYS A 1 90 ? -8.260 -2.081 15.787 1.00 95.31 90 LYS A N 1
ATOM 740 C CA . LYS A 1 90 ? -9.089 -3.188 15.268 1.00 95.31 90 LYS A CA 1
ATOM 741 C C . LYS A 1 90 ? -9.783 -2.889 13.932 1.00 95.31 90 LYS A C 1
ATOM 743 O O . LYS A 1 90 ? -10.865 -3.415 13.681 1.00 95.31 90 LYS A O 1
ATOM 748 N N . TYR A 1 91 ? -9.138 -2.118 13.059 1.00 95.31 91 TYR A N 1
ATOM 749 C CA . TYR A 1 91 ? -9.667 -1.766 11.732 1.00 95.31 91 TYR A CA 1
ATOM 750 C C . TYR A 1 91 ? -9.303 -2.771 10.626 1.00 95.31 91 TYR A C 1
ATOM 752 O O . TYR A 1 91 ? -9.494 -2.484 9.446 1.00 95.31 91 TYR A O 1
ATOM 760 N N . ASP A 1 92 ? -8.764 -3.949 10.971 1.00 96.62 92 ASP A N 1
ATOM 761 C CA . ASP A 1 92 ? -8.327 -4.960 9.998 1.00 96.62 92 ASP A CA 1
ATOM 762 C C . ASP A 1 92 ? -9.383 -5.258 8.930 1.00 96.62 92 ASP A C 1
ATOM 764 O O . ASP A 1 92 ? -9.086 -5.224 7.738 1.00 96.62 92 ASP A O 1
ATOM 768 N N . LEU A 1 93 ? -10.605 -5.594 9.351 1.00 95.81 93 LEU A N 1
ATOM 769 C CA . LEU A 1 93 ? -11.652 -6.022 8.424 1.00 95.81 93 LEU A CA 1
ATOM 770 C C . LEU A 1 93 ? -12.174 -4.853 7.591 1.00 95.81 93 LEU A C 1
ATOM 772 O O . LEU A 1 93 ? -12.321 -5.017 6.382 1.00 95.81 93 LEU A O 1
ATOM 776 N N . ASP A 1 94 ? -12.356 -3.686 8.209 1.00 95.44 94 ASP A N 1
ATOM 777 C CA . ASP A 1 94 ? -12.856 -2.481 7.543 1.00 95.44 94 ASP A CA 1
ATOM 778 C C . ASP A 1 94 ? -11.900 -2.037 6.427 1.00 95.44 94 ASP A C 1
ATOM 780 O O . ASP A 1 94 ? -12.316 -1.792 5.295 1.00 95.44 94 ASP A O 1
ATOM 784 N N . ILE A 1 95 ? -10.590 -2.032 6.698 1.00 96.75 95 ILE A N 1
ATOM 785 C CA . ILE A 1 95 ? -9.579 -1.691 5.688 1.00 96.75 95 ILE A CA 1
ATOM 786 C C . ILE A 1 95 ? -9.520 -2.738 4.582 1.00 96.75 95 ILE A C 1
ATOM 788 O O . ILE A 1 95 ? -9.381 -2.383 3.414 1.00 96.75 95 ILE A O 1
ATOM 792 N N . LEU A 1 96 ? -9.603 -4.030 4.906 1.00 97.69 96 LEU A N 1
ATOM 793 C CA . LEU A 1 96 ? -9.568 -5.077 3.883 1.00 97.69 96 LEU A CA 1
ATOM 794 C C . LEU A 1 96 ? -10.810 -5.036 2.982 1.00 97.69 96 LEU A C 1
ATOM 796 O O . LEU A 1 96 ? -10.685 -5.252 1.774 1.00 97.69 96 LEU A O 1
ATOM 800 N N . GLU A 1 97 ? -11.982 -4.731 3.539 1.00 96.88 97 GLU A N 1
ATOM 801 C CA . GLU A 1 97 ? -13.212 -4.520 2.775 1.00 96.88 97 GLU A CA 1
ATOM 802 C C . GLU A 1 97 ? -13.107 -3.278 1.883 1.00 96.88 97 GLU A C 1
ATOM 804 O O . GLU A 1 97 ? -13.379 -3.369 0.683 1.00 96.88 97 GLU A O 1
ATOM 809 N N . LEU A 1 98 ? -12.597 -2.165 2.421 1.00 96.62 98 LEU A N 1
ATOM 810 C CA . LEU A 1 98 ? -12.320 -0.949 1.656 1.00 96.62 98 LEU A CA 1
ATOM 811 C C . LEU A 1 98 ? -11.322 -1.206 0.520 1.00 96.62 98 LEU A C 1
ATOM 813 O O . LEU A 1 98 ? -11.522 -0.773 -0.613 1.00 96.62 98 LEU A O 1
ATOM 817 N N . ILE A 1 99 ? -10.255 -1.968 0.774 1.00 97.31 99 ILE A N 1
ATOM 818 C CA . ILE A 1 99 ? -9.287 -2.340 -0.262 1.00 97.31 99 ILE A CA 1
ATOM 819 C C . ILE A 1 99 ? -9.966 -3.126 -1.385 1.00 97.31 99 ILE A C 1
ATOM 821 O O . ILE A 1 99 ? -9.620 -2.930 -2.552 1.00 97.31 99 ILE A O 1
ATOM 825 N N . LEU A 1 100 ? -10.913 -4.013 -1.071 1.00 96.62 100 LEU A N 1
ATOM 826 C CA . LEU A 1 100 ? -11.640 -4.797 -2.071 1.00 96.62 100 LEU A CA 1
ATOM 827 C C . LEU A 1 100 ? -12.596 -3.934 -2.900 1.00 96.62 100 LEU A C 1
ATOM 829 O O . LEU A 1 100 ? -12.630 -4.090 -4.125 1.00 96.62 100 LEU A O 1
ATOM 833 N N . SER A 1 101 ? -13.340 -3.031 -2.260 1.00 96.44 101 SER A N 1
ATOM 834 C CA . SER A 1 101 ? -14.312 -2.159 -2.928 1.00 96.44 101 SER A CA 1
ATOM 835 C C . SER A 1 101 ? -13.638 -1.055 -3.748 1.00 96.44 101 SER A C 1
ATOM 837 O O . SER A 1 101 ? -14.063 -0.768 -4.868 1.00 96.44 101 SER A O 1
ATOM 839 N N . GLU A 1 102 ? -12.535 -0.496 -3.250 1.00 96.81 102 GLU A N 1
ATOM 840 C CA . GLU A 1 102 ? -11.895 0.697 -3.805 1.00 96.81 102 GLU A CA 1
ATOM 841 C C . GLU A 1 102 ? -10.516 0.434 -4.432 1.00 96.81 102 GLU A C 1
ATOM 843 O O . GLU A 1 102 ? -9.794 1.381 -4.737 1.00 96.81 102 GLU A O 1
ATOM 848 N N . THR A 1 103 ? -10.117 -0.821 -4.700 1.00 97.19 103 THR A N 1
ATOM 849 C CA . THR A 1 103 ? -8.728 -1.129 -5.127 1.00 97.19 103 THR A CA 1
ATOM 850 C C . THR A 1 103 ? -8.219 -0.235 -6.258 1.00 97.19 103 THR A C 1
ATOM 852 O O . THR A 1 103 ? -7.070 0.200 -6.264 1.00 97.19 103 THR A O 1
ATOM 855 N N . GLN A 1 104 ? -9.065 0.002 -7.259 1.00 96.19 104 GLN A N 1
ATOM 856 C CA . GLN A 1 104 ? -8.677 0.761 -8.439 1.00 96.19 104 GLN A CA 1
ATOM 857 C C . GLN A 1 104 ? -8.478 2.242 -8.118 1.00 96.19 104 GLN A C 1
ATOM 859 O O . GLN A 1 104 ? -7.546 2.850 -8.637 1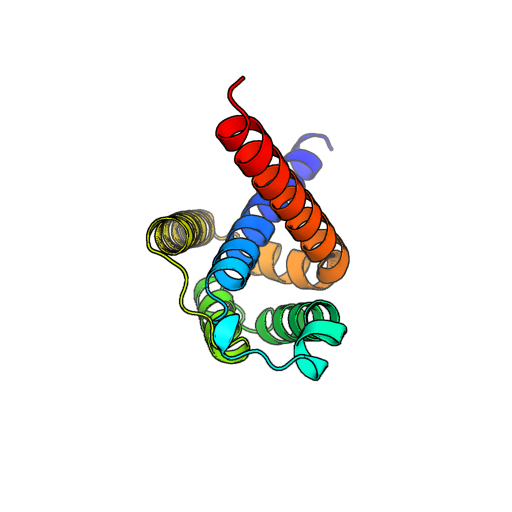.00 96.19 104 GLN A O 1
ATOM 864 N N . TYR A 1 105 ? -9.300 2.786 -7.221 1.00 97.00 105 TYR A N 1
ATOM 865 C CA . TYR A 1 105 ? -9.147 4.138 -6.704 1.00 97.00 105 TYR A CA 1
ATOM 866 C C . TYR A 1 105 ? -7.864 4.272 -5.874 1.00 97.00 105 TYR A C 1
ATOM 868 O O . TYR A 1 105 ? -7.047 5.142 -6.163 1.00 97.00 105 TYR A O 1
ATOM 876 N N . LEU A 1 106 ? -7.599 3.331 -4.961 1.00 97.81 106 LEU A N 1
ATOM 877 C CA . LEU A 1 106 ? -6.364 3.305 -4.167 1.00 97.81 106 LEU A CA 1
ATOM 878 C C . LEU A 1 106 ? -5.101 3.260 -5.043 1.00 97.81 106 LEU A C 1
ATOM 880 O O . LEU A 1 106 ? -4.120 3.946 -4.762 1.00 97.81 106 LEU A O 1
ATOM 884 N N . VAL A 1 107 ? -5.117 2.488 -6.137 1.00 97.50 107 VAL A N 1
ATOM 885 C CA . VAL A 1 107 ? -3.996 2.458 -7.094 1.00 97.50 107 VAL A CA 1
ATOM 886 C C . VAL A 1 107 ? -3.830 3.798 -7.814 1.00 97.50 107 VAL A C 1
ATOM 888 O O . VAL A 1 107 ? -2.698 4.189 -8.092 1.00 97.50 107 VAL A O 1
ATOM 891 N N . LEU A 1 108 ? -4.914 4.514 -8.126 1.00 97.12 108 LEU A N 1
ATOM 892 C CA . LEU A 1 108 ? -4.828 5.843 -8.738 1.00 97.12 108 LEU A CA 1
ATOM 893 C C . LEU A 1 108 ? -4.249 6.872 -7.759 1.00 97.12 108 LEU A C 1
ATOM 895 O O . LEU A 1 108 ? -3.301 7.556 -8.138 1.00 97.12 108 LEU A O 1
ATOM 899 N N . LEU A 1 109 ? -4.713 6.897 -6.506 1.00 96.38 109 LEU A N 1
ATOM 900 C CA . LEU A 1 109 ? -4.145 7.745 -5.446 1.00 96.38 109 LEU A CA 1
ATOM 901 C C . LEU A 1 109 ? -2.653 7.466 -5.239 1.00 96.38 109 LEU A C 1
ATOM 903 O O . LEU A 1 109 ? -1.823 8.370 -5.218 1.00 96.38 109 LEU A O 1
ATOM 907 N N . MET A 1 110 ? -2.280 6.187 -5.171 1.00 96.69 110 MET A N 1
ATOM 908 C CA . MET A 1 110 ? -0.881 5.781 -5.073 1.00 96.69 110 MET A CA 1
ATOM 909 C C . MET A 1 110 ? -0.056 6.295 -6.267 1.00 96.69 110 MET A C 1
ATOM 911 O O . MET A 1 110 ? 1.095 6.702 -6.106 1.00 96.69 110 MET A O 1
ATOM 915 N N . ARG A 1 111 ? -0.603 6.264 -7.487 1.00 95.25 111 ARG A N 1
ATOM 916 C CA . ARG A 1 111 ? 0.090 6.771 -8.683 1.00 95.25 111 ARG A CA 1
ATOM 917 C C . ARG A 1 111 ? 0.291 8.276 -8.632 1.00 95.25 111 ARG A C 1
ATOM 919 O O . ARG A 1 111 ? 1.397 8.718 -8.925 1.00 95.25 111 ARG A O 1
ATOM 926 N N . GLU A 1 112 ? -0.741 9.013 -8.247 1.00 95.06 112 GLU A N 1
ATOM 927 C CA . GLU A 1 112 ? -0.692 10.464 -8.080 1.00 95.06 112 GLU A CA 1
ATOM 928 C C . GLU A 1 112 ? 0.400 10.863 -7.081 1.00 95.06 112 GLU A C 1
ATOM 930 O O . GLU A 1 112 ? 1.343 11.552 -7.466 1.00 95.06 112 GLU A O 1
ATOM 935 N N . GLN A 1 113 ? 0.392 10.283 -5.875 1.00 93.38 113 GLN A N 1
ATOM 936 C CA . GLN A 1 113 ? 1.430 10.518 -4.859 1.00 93.38 113 GLN A CA 1
ATOM 937 C C . GLN A 1 113 ? 2.844 10.203 -5.378 1.00 93.38 113 GLN A C 1
ATOM 939 O O . GLN A 1 113 ? 3.818 10.897 -5.084 1.00 93.38 113 GLN A O 1
ATOM 944 N N . ASN A 1 114 ? 2.991 9.150 -6.184 1.00 91.44 114 ASN A N 1
ATOM 945 C CA . ASN A 1 114 ? 4.279 8.798 -6.779 1.00 91.44 114 ASN A CA 1
ATOM 946 C C . ASN A 1 114 ? 4.743 9.782 -7.858 1.00 91.44 114 ASN A C 1
ATOM 948 O O . ASN A 1 114 ? 5.950 9.961 -8.050 1.00 91.44 114 ASN A O 1
ATOM 952 N N . ASP A 1 115 ? 3.817 10.386 -8.592 1.00 91.44 115 ASP A N 1
ATOM 953 C CA . ASP A 1 115 ? 4.126 11.379 -9.613 1.00 91.44 115 ASP A CA 1
ATOM 954 C C . ASP A 1 115 ? 4.451 12.746 -8.987 1.00 91.44 115 ASP A C 1
ATOM 956 O O . ASP A 1 115 ? 5.393 13.408 -9.442 1.00 91.44 115 ASP A O 1
ATOM 960 N N . GLU A 1 116 ? 3.804 13.104 -7.877 1.00 91.38 116 GLU A N 1
ATOM 961 C CA . GLU A 1 116 ? 4.177 14.241 -7.022 1.00 91.38 116 GLU A CA 1
ATOM 962 C C . GLU A 1 116 ? 5.604 14.080 -6.481 1.00 91.38 116 GLU A C 1
ATOM 964 O O . GLU A 1 116 ? 6.470 14.912 -6.754 1.00 91.38 116 GLU A O 1
ATOM 969 N N . LEU A 1 117 ? 5.922 12.935 -5.862 1.00 88.25 117 LEU A N 1
ATOM 970 C CA . LEU A 1 117 ? 7.267 12.650 -5.339 1.00 88.25 117 LEU A CA 1
ATOM 971 C C . LEU A 1 117 ? 8.365 12.733 -6.411 1.00 88.25 117 LEU A C 1
ATOM 973 O O . LEU A 1 117 ? 9.505 13.114 -6.125 1.00 88.25 117 LEU A O 1
ATOM 977 N N . LYS A 1 118 ? 8.070 12.339 -7.655 1.00 87.62 118 LYS A N 1
ATOM 978 C CA . LYS A 1 118 ? 9.014 12.496 -8.776 1.00 87.62 118 LYS A CA 1
ATOM 979 C C . LYS A 1 118 ? 9.179 13.958 -9.164 1.00 87.62 118 LYS A C 1
ATOM 981 O O . LYS A 1 118 ? 10.287 14.350 -9.532 1.00 87.62 118 LYS A O 1
ATOM 986 N N . THR A 1 119 ? 8.098 14.728 -9.142 1.00 86.56 119 THR A N 1
ATOM 987 C CA . THR A 1 119 ? 8.098 16.152 -9.484 1.00 86.56 119 THR A CA 1
ATOM 988 C C . THR A 1 119 ? 8.917 16.941 -8.470 1.00 86.56 119 THR A C 1
ATOM 990 O O . THR A 1 119 ? 9.846 17.639 -8.875 1.00 86.56 119 THR A O 1
ATOM 993 N N . ASP A 1 120 ? 8.709 16.708 -7.177 1.00 83.94 120 ASP A N 1
ATOM 994 C CA . ASP A 1 120 ? 9.469 17.352 -6.099 1.00 83.94 120 ASP A CA 1
ATOM 995 C C . ASP A 1 120 ? 10.964 17.038 -6.191 1.00 83.94 120 ASP A C 1
ATOM 997 O O . ASP A 1 120 ? 11.816 17.925 -6.138 1.00 83.94 120 ASP A O 1
ATOM 1001 N N . LYS A 1 121 ? 11.309 15.766 -6.436 1.00 81.69 121 LYS A N 1
ATOM 1002 C CA . LYS A 1 121 ? 12.705 15.347 -6.645 1.00 81.69 121 LYS A CA 1
ATOM 1003 C C . LYS A 1 121 ? 13.342 16.006 -7.866 1.00 81.69 121 LYS A C 1
ATOM 1005 O O . LYS A 1 121 ? 14.553 16.223 -7.871 1.00 81.69 121 LYS A O 1
ATOM 1010 N N . LYS A 1 122 ? 12.570 16.279 -8.924 1.00 79.25 122 LYS A N 1
ATOM 1011 C CA . LYS A 1 122 ? 13.067 17.016 -10.095 1.00 79.25 122 LYS A CA 1
ATOM 1012 C C . LYS A 1 122 ? 13.287 18.487 -9.753 1.00 79.25 122 LYS A C 1
ATOM 1014 O O . LYS A 1 122 ? 14.337 19.006 -10.110 1.00 79.25 122 LYS A O 1
ATOM 1019 N N . GLN A 1 123 ? 12.355 19.124 -9.047 1.00 75.00 123 GLN A N 1
ATOM 1020 C CA . GLN A 1 123 ? 12.466 20.529 -8.642 1.00 75.00 123 GLN A CA 1
ATOM 1021 C C . GLN A 1 123 ? 13.664 20.762 -7.708 1.00 75.00 123 GLN A C 1
ATOM 1023 O O . GLN A 1 123 ? 14.494 21.617 -7.997 1.00 75.00 123 GLN A O 1
ATOM 1028 N N . GLN A 1 124 ? 13.850 19.918 -6.687 1.00 73.50 124 GLN A N 1
ATOM 1029 C 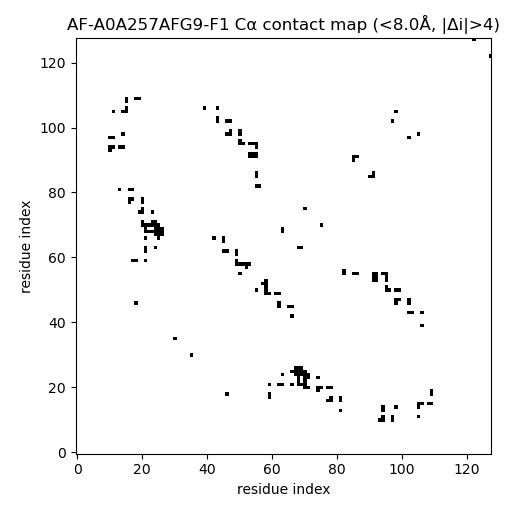CA . GLN A 1 124 ? 15.006 19.991 -5.778 1.00 73.50 124 GLN A CA 1
ATOM 1030 C C . GLN A 1 124 ? 16.350 19.808 -6.500 1.00 73.50 124 GLN A C 1
ATOM 1032 O O . GLN A 1 124 ? 17.345 20.436 -6.150 1.00 73.50 124 GLN A O 1
ATOM 1037 N N . LYS A 1 125 ? 16.403 18.961 -7.538 1.00 69.75 125 LYS A N 1
ATOM 1038 C CA . LYS A 1 125 ? 17.613 18.779 -8.361 1.00 69.75 125 LYS A CA 1
ATOM 1039 C C . LYS A 1 125 ? 17.894 19.950 -9.303 1.00 69.75 125 LYS A C 1
ATOM 1041 O O . LYS A 1 125 ? 19.029 20.088 -9.749 1.00 69.75 125 LYS A O 1
ATOM 1046 N N . LEU A 1 126 ? 16.877 20.744 -9.633 1.00 72.12 126 LEU A N 1
ATOM 1047 C CA . LEU A 1 126 ? 16.980 21.896 -10.529 1.00 72.12 126 LEU A CA 1
ATOM 1048 C C . LEU A 1 126 ? 17.308 23.206 -9.792 1.00 72.12 126 LEU A C 1
ATOM 1050 O O . LEU A 1 126 ? 17.507 24.217 -10.458 1.00 72.12 126 LEU A O 1
ATOM 1054 N N . GLY A 1 127 ? 17.447 23.181 -8.461 1.00 53.81 127 GLY A N 1
ATOM 1055 C CA . GLY A 1 127 ? 17.983 24.303 -7.687 1.00 53.81 127 GLY A CA 1
ATOM 1056 C C . GLY A 1 127 ? 17.042 25.502 -7.581 1.00 53.81 127 GLY A C 1
ATOM 1057 O O . GLY A 1 127 ? 17.459 26.627 -7.854 1.00 53.81 127 GLY A O 1
ATOM 1058 N N . VAL A 1 128 ? 15.796 25.254 -7.171 1.00 48.38 128 VAL A N 1
ATOM 1059 C CA . VAL A 1 128 ? 14.999 26.242 -6.422 1.00 48.38 128 VAL A CA 1
ATOM 1060 C C . VAL A 1 128 ? 15.083 25.887 -4.946 1.00 48.38 128 VAL A C 1
ATOM 1062 O O . VAL A 1 128 ? 14.960 24.677 -4.646 1.00 48.38 128 VAL A O 1
#